Protein AF-A0A251VTK7-F1 (afdb_monomer_lite)

InterPro domains:
  IPR001280 Photosystem I PsaA/PsaB [PF00223] (1-66)
  IPR036408 Photosystem I PsaA/PsaB superfamily [G3DSA:1.20.1130.10] (1-76)
  IPR036408 Photosystem I PsaA/PsaB superfamily [SSF81558] (1-66)

Structure (mmCIF, N/CA/C/O backbone):
data_AF-A0A251VTK7-F1
#
_entry.id   AF-A0A251VTK7-F1
#
loop_
_atom_site.group_PDB
_atom_site.id
_atom_site.type_symbol
_atom_site.label_atom_id
_atom_site.label_alt_id
_atom_site.label_comp_id
_atom_site.label_asym_id
_atom_site.label_entity_id
_atom_site.label_seq_id
_atom_site.pdbx_PDB_ins_code
_atom_site.Cartn_x
_atom_site.Cartn_y
_atom_site.Cartn_z
_atom_site.occupancy
_atom_site.B_iso_or_equiv
_atom_site.auth_seq_id
_atom_site.auth_comp_id
_atom_site.auth_asym_id
_atom_site.auth_atom_id
_atom_site.pdbx_PDB_model_num
ATOM 1 N N . MET A 1 1 ? 18.110 -9.225 -11.285 1.00 92.12 1 MET A N 1
ATOM 2 C CA . MET A 1 1 ? 18.234 -9.172 -9.811 1.00 92.12 1 MET A CA 1
ATOM 3 C C . MET A 1 1 ? 17.524 -7.948 -9.230 1.00 92.12 1 MET A C 1
ATOM 5 O O . MET A 1 1 ? 16.564 -8.162 -8.508 1.00 92.12 1 MET A O 1
ATOM 9 N N . TYR A 1 2 ? 17.882 -6.715 -9.625 1.00 96.88 2 TYR A N 1
ATOM 10 C CA . TYR A 1 2 ? 17.230 -5.470 -9.166 1.00 96.88 2 TYR A CA 1
ATOM 11 C C . TYR A 1 2 ? 15.691 -5.519 -9.172 1.00 96.88 2 TYR A C 1
ATOM 13 O O . TYR A 1 2 ? 15.082 -5.442 -8.116 1.00 96.88 2 TYR A O 1
ATOM 21 N N . ASN A 1 3 ? 15.076 -5.760 -10.337 1.00 96.06 3 ASN A N 1
ATOM 22 C CA . ASN A 1 3 ? 13.616 -5.736 -10.487 1.00 96.06 3 ASN A CA 1
ATOM 23 C C . ASN A 1 3 ? 12.892 -6.690 -9.509 1.00 96.06 3 ASN A C 1
ATOM 25 O O . ASN A 1 3 ? 11.996 -6.283 -8.778 1.00 96.06 3 ASN A O 1
ATOM 29 N N . SER A 1 4 ? 13.352 -7.943 -9.423 1.00 96.50 4 SER A N 1
ATOM 30 C CA . SER A 1 4 ? 12.748 -8.950 -8.540 1.00 96.50 4 SER A CA 1
ATOM 31 C C . SER A 1 4 ? 12.844 -8.559 -7.059 1.00 96.50 4 SER A C 1
ATOM 33 O O . SER A 1 4 ? 11.839 -8.568 -6.352 1.00 96.50 4 SER A O 1
ATOM 35 N N . ILE A 1 5 ? 14.026 -8.135 -6.597 1.00 97.88 5 ILE A N 1
ATOM 36 C CA . ILE A 1 5 ? 14.216 -7.753 -5.190 1.00 97.88 5 ILE A CA 1
ATOM 37 C C . ILE A 1 5 ? 13.417 -6.488 -4.849 1.00 97.88 5 ILE A C 1
ATOM 39 O O . ILE A 1 5 ? 12.807 -6.429 -3.783 1.00 97.88 5 ILE A O 1
ATOM 43 N N . SER A 1 6 ? 13.358 -5.502 -5.748 1.00 96.94 6 SER A N 1
ATOM 44 C CA . SER A 1 6 ? 12.556 -4.291 -5.545 1.00 96.94 6 SER A CA 1
ATOM 45 C C . SER A 1 6 ? 11.080 -4.613 -5.313 1.00 96.94 6 SER A C 1
ATOM 47 O O . SER A 1 6 ? 10.491 -4.100 -4.364 1.00 96.94 6 SER A O 1
ATOM 49 N N . VAL A 1 7 ? 10.498 -5.509 -6.117 1.00 96.44 7 VAL A N 1
ATOM 50 C CA . VAL A 1 7 ? 9.091 -5.914 -5.963 1.00 96.44 7 VAL A CA 1
ATOM 51 C C . VAL A 1 7 ? 8.860 -6.646 -4.638 1.00 96.44 7 VAL A C 1
ATOM 53 O O . VAL A 1 7 ? 7.867 -6.379 -3.966 1.00 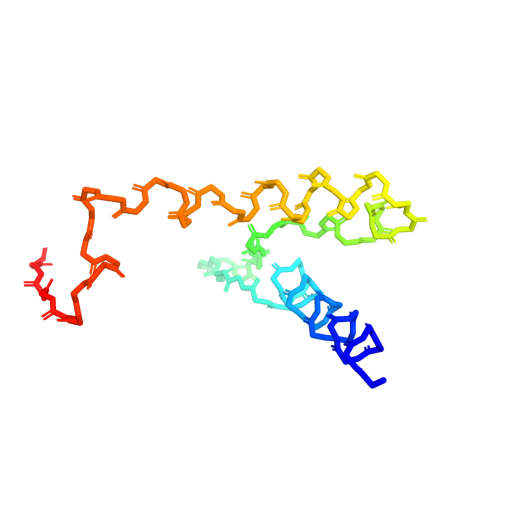96.44 7 VAL A O 1
ATOM 56 N N . VAL A 1 8 ? 9.789 -7.506 -4.210 1.00 97.94 8 VAL A N 1
ATOM 57 C CA . VAL A 1 8 ? 9.692 -8.201 -2.911 1.00 97.94 8 VAL A CA 1
ATOM 58 C C . VAL A 1 8 ? 9.716 -7.211 -1.744 1.00 97.94 8 VAL A C 1
ATOM 60 O O . VAL A 1 8 ? 8.906 -7.323 -0.823 1.00 97.94 8 VAL A O 1
ATOM 63 N N . ILE A 1 9 ? 10.601 -6.211 -1.786 1.00 97.88 9 ILE A N 1
ATOM 64 C CA . ILE A 1 9 ? 10.690 -5.188 -0.735 1.00 97.88 9 ILE A CA 1
ATOM 65 C C . ILE A 1 9 ? 9.433 -4.307 -0.721 1.00 97.88 9 ILE A C 1
ATOM 67 O O . ILE A 1 9 ? 8.908 -4.011 0.353 1.00 97.88 9 ILE A O 1
ATOM 71 N N . PHE A 1 10 ? 8.910 -3.917 -1.886 1.00 97.31 10 PHE A N 1
ATOM 72 C CA . PHE A 1 10 ? 7.665 -3.146 -1.975 1.00 97.31 10 PHE A CA 1
ATOM 73 C C . PHE A 1 10 ? 6.466 -3.929 -1.444 1.00 97.31 10 PHE A C 1
ATOM 75 O O . PHE A 1 10 ? 5.679 -3.389 -0.666 1.00 97.31 10 PHE A O 1
ATOM 82 N N . HIS A 1 11 ? 6.369 -5.213 -1.786 1.00 96.75 11 HIS A N 1
ATOM 83 C CA . HIS A 1 11 ? 5.355 -6.104 -1.237 1.00 96.75 11 HIS A CA 1
ATOM 84 C C . HIS A 1 11 ? 5.435 -6.193 0.287 1.00 96.75 11 HIS A C 1
ATOM 86 O O . HIS A 1 11 ? 4.421 -6.022 0.960 1.00 96.75 11 HIS A O 1
ATOM 92 N N . PHE A 1 12 ? 6.631 -6.415 0.840 1.00 97.81 12 PHE A N 1
ATOM 93 C CA . PHE A 1 12 ? 6.833 -6.450 2.288 1.00 97.81 12 PHE A CA 1
ATOM 94 C C . PHE A 1 12 ? 6.405 -5.136 2.954 1.00 97.81 12 PHE A C 1
ATOM 96 O O . PHE A 1 12 ? 5.600 -5.157 3.882 1.00 97.81 12 PHE A O 1
ATOM 103 N N . SER A 1 13 ? 6.886 -3.995 2.453 1.00 97.19 13 SER A N 1
ATOM 104 C CA . SER A 1 13 ? 6.580 -2.678 3.023 1.00 97.19 13 SER A CA 1
ATOM 105 C C . SER A 1 13 ? 5.076 -2.411 3.077 1.00 97.19 13 SER A C 1
ATOM 107 O O . SER A 1 13 ? 4.544 -2.035 4.124 1.00 97.19 13 SER A O 1
ATOM 109 N N . TRP A 1 14 ? 4.374 -2.645 1.965 1.00 96.69 14 TRP A N 1
ATOM 110 C CA . TRP A 1 14 ? 2.948 -2.355 1.899 1.00 96.69 14 TRP A CA 1
ATOM 111 C C . TRP A 1 14 ? 2.124 -3.332 2.738 1.00 96.69 14 TRP A C 1
ATOM 113 O O . TRP A 1 14 ? 1.276 -2.896 3.515 1.00 96.69 14 TRP A O 1
ATOM 123 N N . LYS A 1 15 ? 2.406 -4.639 2.660 1.00 96.56 15 LYS A N 1
ATOM 124 C CA . LYS A 1 15 ? 1.676 -5.651 3.436 1.00 96.56 15 LYS A CA 1
ATOM 125 C C . LYS A 1 15 ? 1.800 -5.411 4.940 1.00 96.56 15 LYS A C 1
ATOM 127 O O . LYS A 1 15 ? 0.806 -5.512 5.657 1.00 96.56 15 LYS A O 1
ATOM 132 N N . MET A 1 16 ? 2.995 -5.051 5.412 1.00 97.12 16 MET A N 1
ATOM 133 C CA . MET A 1 16 ? 3.216 -4.760 6.827 1.00 97.12 16 MET A CA 1
ATOM 134 C C . MET A 1 16 ? 2.465 -3.502 7.268 1.00 97.12 16 MET A C 1
ATOM 136 O O . MET A 1 16 ? 1.776 -3.547 8.276 1.00 97.12 16 MET A O 1
ATOM 140 N N . GLN A 1 17 ? 2.524 -2.401 6.516 1.00 94.19 17 GLN A N 1
ATOM 141 C CA . GLN A 1 17 ? 1.812 -1.166 6.880 1.00 94.19 17 GLN A CA 1
ATOM 142 C C . GLN A 1 17 ? 0.282 -1.282 6.783 1.00 94.19 17 GLN A C 1
ATOM 144 O O . GLN A 1 17 ? -0.436 -0.627 7.539 1.00 94.19 17 GLN A O 1
ATOM 149 N N . SER A 1 18 ? -0.217 -2.103 5.859 1.00 94.56 18 SER A N 1
ATOM 150 C CA . SER A 1 18 ? -1.654 -2.272 5.644 1.00 94.56 18 SER A CA 1
ATOM 151 C C . SER A 1 18 ? -2.310 -3.184 6.661 1.00 94.56 18 SER A C 1
ATOM 153 O O . SER A 1 18 ? -3.397 -2.857 7.127 1.00 94.56 18 SER A O 1
ATOM 155 N N . ASP A 1 19 ? -1.669 -4.308 6.988 1.00 93.94 19 ASP A N 1
ATOM 156 C CA . ASP A 1 19 ? -2.366 -5.423 7.639 1.00 93.94 19 ASP A CA 1
ATOM 157 C C . ASP A 1 19 ? -1.681 -5.902 8.928 1.00 93.94 19 ASP A C 1
ATOM 159 O O . ASP A 1 19 ? -2.183 -6.812 9.582 1.00 93.94 19 ASP A O 1
ATOM 163 N N . VAL A 1 20 ? -0.528 -5.334 9.307 1.00 92.56 20 VAL A N 1
ATOM 164 C CA . VAL A 1 20 ? 0.233 -5.794 10.485 1.00 92.56 20 VAL A CA 1
ATOM 165 C C . VAL A 1 20 ? 0.549 -4.650 11.440 1.00 92.56 20 VAL A C 1
ATOM 167 O O . VAL A 1 20 ? 0.167 -4.683 12.604 1.00 92.56 20 VAL A O 1
ATOM 170 N N . TRP A 1 21 ? 1.237 -3.621 10.963 1.00 94.25 21 TRP A N 1
ATOM 171 C CA . TRP A 1 21 ? 1.632 -2.469 11.758 1.00 94.25 21 TRP A CA 1
ATOM 172 C C . TRP A 1 21 ? 0.479 -1.483 11.912 1.00 94.25 21 TRP A C 1
ATOM 174 O O . TRP A 1 21 ? -0.280 -1.222 10.978 1.00 94.25 21 TRP A O 1
ATOM 184 N N . GLY A 1 22 ? 0.369 -0.922 13.109 1.00 91.56 22 GLY A N 1
ATOM 185 C CA . GLY A 1 22 ? -0.697 -0.018 13.503 1.00 91.56 22 GLY A CA 1
ATOM 186 C C . GLY A 1 22 ? -0.610 0.311 14.987 1.00 91.56 22 GLY A C 1
ATOM 187 O O . GLY A 1 22 ? 0.248 -0.212 15.700 1.00 91.56 22 GLY A O 1
ATOM 188 N N . SER A 1 23 ? -1.504 1.175 15.446 1.00 91.50 23 SER A N 1
ATOM 189 C CA . SER A 1 23 ? -1.721 1.426 16.872 1.00 91.50 23 SER A CA 1
ATOM 190 C C . SER A 1 23 ? -2.878 0.582 17.394 1.00 91.50 23 SER A C 1
ATOM 192 O O . SER A 1 23 ? -3.779 0.212 16.643 1.00 91.50 23 SER A O 1
ATOM 194 N N . ILE A 1 24 ? -2.856 0.296 18.690 1.00 91.31 24 ILE A N 1
ATOM 195 C CA . ILE A 1 24 ? -3.924 -0.415 19.393 1.00 91.31 24 ILE A CA 1
ATOM 196 C C . ILE A 1 24 ? -4.610 0.608 20.295 1.00 91.31 24 ILE A C 1
ATOM 198 O O . ILE A 1 24 ? -3.927 1.316 21.034 1.00 91.31 24 ILE A O 1
ATOM 202 N N . SER A 1 25 ? -5.934 0.725 20.206 1.00 90.81 25 SER A N 1
ATOM 203 C CA . SER A 1 25 ? -6.707 1.578 21.113 1.00 90.81 25 SER A CA 1
ATOM 204 C C . SER A 1 25 ? -6.879 0.927 22.489 1.00 90.81 25 SER A C 1
ATOM 206 O O . SER A 1 25 ? -6.729 -0.286 22.631 1.00 90.81 25 SER A O 1
ATOM 208 N N . ASP A 1 26 ? -7.292 1.705 23.492 1.00 88.38 26 ASP A N 1
ATOM 209 C CA . ASP A 1 26 ? -7.579 1.198 24.846 1.00 88.38 26 ASP A CA 1
ATOM 210 C C . ASP A 1 26 ? -8.683 0.119 24.872 1.00 88.38 26 ASP A C 1
ATOM 212 O O . ASP A 1 26 ? -8.798 -0.645 25.827 1.00 88.38 26 ASP A O 1
ATOM 216 N N . GLN A 1 27 ? -9.484 0.026 23.804 1.00 88.75 27 GLN A N 1
ATOM 217 C CA . GLN A 1 27 ? -10.513 -1.002 23.610 1.00 88.75 27 GLN A CA 1
ATOM 218 C C . GLN A 1 27 ? -10.007 -2.236 22.837 1.00 88.75 27 GLN A C 1
ATOM 220 O O . GLN A 1 27 ? -10.797 -3.110 22.489 1.00 88.75 27 GLN A O 1
ATOM 225 N N . GLY A 1 28 ? -8.706 -2.314 22.538 1.00 87.44 28 GLY A N 1
ATOM 226 C CA . GLY A 1 28 ? -8.086 -3.425 21.812 1.00 87.44 28 GLY A CA 1
ATOM 227 C C . GLY A 1 28 ? -8.305 -3.405 20.295 1.00 87.44 28 GLY A C 1
ATOM 228 O O . GLY A 1 28 ? -7.975 -4.379 19.622 1.00 87.44 28 GLY A O 1
ATOM 229 N N . VAL A 1 29 ? -8.848 -2.319 19.735 1.00 87.56 29 VAL A N 1
ATOM 230 C CA . VAL A 1 29 ? -9.061 -2.190 18.285 1.00 87.56 29 VAL A CA 1
ATOM 231 C C . VAL A 1 29 ? -7.752 -1.780 17.615 1.00 87.56 29 VAL A C 1
ATOM 233 O O . VAL A 1 29 ? -7.150 -0.772 17.988 1.00 87.56 29 VAL A O 1
ATOM 236 N N . VAL A 1 30 ? -7.320 -2.551 16.614 1.00 88.12 30 VAL A N 1
ATOM 237 C CA . VAL A 1 30 ? -6.119 -2.255 15.822 1.00 88.12 30 VAL A CA 1
ATOM 238 C C . VAL A 1 30 ? -6.469 -1.294 14.690 1.00 88.12 30 VAL A C 1
ATOM 240 O O . VAL A 1 30 ? -7.323 -1.585 13.854 1.00 88.12 30 VAL A O 1
ATOM 243 N N . THR A 1 31 ? -5.772 -0.165 14.624 1.00 90.62 31 THR A N 1
ATOM 244 C CA . THR A 1 31 ? -5.834 0.777 13.503 1.00 90.62 31 THR A CA 1
ATOM 245 C C . THR A 1 31 ? -4.530 0.713 12.718 1.00 90.62 31 THR A C 1
ATOM 247 O O . THR A 1 31 ? -3.509 1.265 13.139 1.00 90.62 31 THR A O 1
ATOM 250 N N . HIS A 1 32 ? -4.559 0.010 11.586 1.00 90.69 32 HIS A N 1
ATOM 251 C CA . HIS A 1 32 ? -3.409 -0.127 10.693 1.00 90.69 32 HIS A CA 1
ATOM 252 C C . HIS A 1 32 ? -3.031 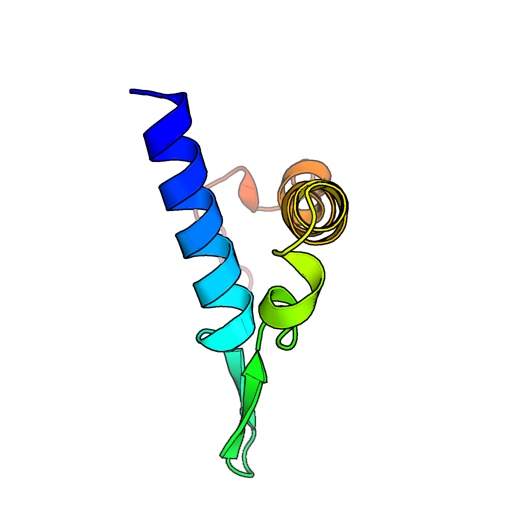1.193 10.012 1.00 90.69 32 HIS A C 1
ATOM 254 O O . HIS A 1 32 ? -3.902 2.016 9.731 1.00 90.69 32 HIS A O 1
ATOM 260 N N . ILE A 1 33 ? -1.745 1.363 9.682 1.00 88.81 33 ILE A N 1
ATOM 261 C CA . ILE A 1 33 ? -1.195 2.607 9.107 1.00 88.81 33 ILE A CA 1
ATOM 262 C C . ILE A 1 33 ? -1.925 3.002 7.816 1.00 88.81 33 ILE A C 1
ATOM 264 O O . ILE A 1 33 ? -2.238 4.175 7.626 1.00 88.81 33 ILE A O 1
ATOM 268 N N . THR A 1 34 ? -2.221 2.034 6.940 1.00 90.69 34 THR A N 1
ATOM 269 C CA . THR A 1 34 ? -2.972 2.277 5.691 1.00 90.69 34 THR A CA 1
ATOM 270 C C . THR A 1 34 ? -4.369 1.653 5.677 1.00 90.69 34 THR A C 1
ATOM 272 O O . THR A 1 34 ? -4.992 1.565 4.619 1.00 90.69 34 THR A O 1
ATOM 275 N N . GLY A 1 35 ? -4.879 1.2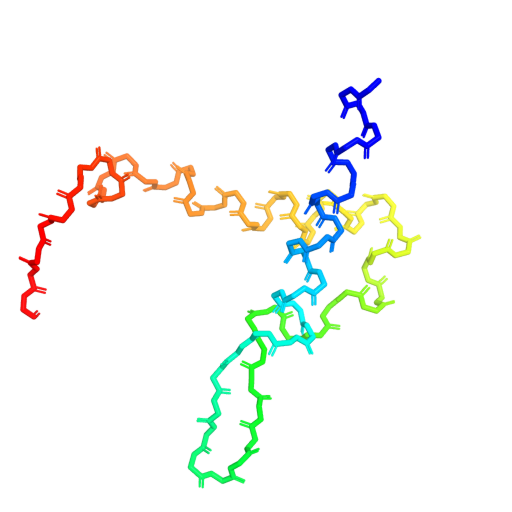30 6.840 1.00 89.56 35 GLY A N 1
ATOM 276 C CA . GLY A 1 35 ? -6.269 0.798 7.008 1.00 89.56 35 GLY A CA 1
ATOM 277 C C . GLY A 1 35 ? -6.698 -0.406 6.160 1.00 89.56 35 GLY A C 1
ATOM 278 O O . GLY A 1 35 ? -7.823 -0.416 5.670 1.00 89.56 35 GLY A O 1
ATOM 279 N N . GLY A 1 36 ? -5.832 -1.404 5.950 1.00 90.31 36 GLY A N 1
ATOM 280 C CA . GLY A 1 36 ? -6.213 -2.631 5.238 1.00 90.31 36 GLY A CA 1
ATOM 281 C C . GLY A 1 36 ? -6.363 -2.493 3.716 1.00 90.31 36 GLY A C 1
ATOM 282 O O . GLY A 1 36 ? -6.976 -3.346 3.072 1.00 90.31 36 GLY A O 1
ATOM 283 N N . ASN A 1 37 ? -5.830 -1.428 3.107 1.00 92.75 37 ASN A N 1
ATOM 284 C CA . ASN A 1 37 ? -5.989 -1.160 1.673 1.00 92.75 37 ASN A CA 1
ATOM 285 C C . ASN A 1 37 ? -5.281 -2.167 0.737 1.00 92.75 37 ASN A C 1
ATOM 287 O O . ASN A 1 37 ? -5.577 -2.207 -0.460 1.00 92.75 37 ASN A O 1
ATOM 291 N N . PHE A 1 38 ? -4.383 -3.012 1.251 1.00 93.75 38 PHE A N 1
ATOM 292 C CA . PHE A 1 38 ? -3.633 -3.983 0.451 1.00 93.75 38 PHE A CA 1
ATOM 293 C C . PHE A 1 38 ? -4.541 -4.990 -0.267 1.00 93.75 38 PHE A C 1
ATOM 295 O O . PHE A 1 38 ? -4.274 -5.324 -1.420 1.00 93.75 38 PHE A O 1
ATOM 302 N N . ALA A 1 39 ? -5.630 -5.445 0.359 1.00 94.00 39 ALA A N 1
ATOM 303 C CA . ALA A 1 39 ? -6.486 -6.501 -0.192 1.00 94.00 39 ALA A CA 1
ATOM 304 C C . ALA A 1 39 ? -7.115 -6.142 -1.551 1.00 94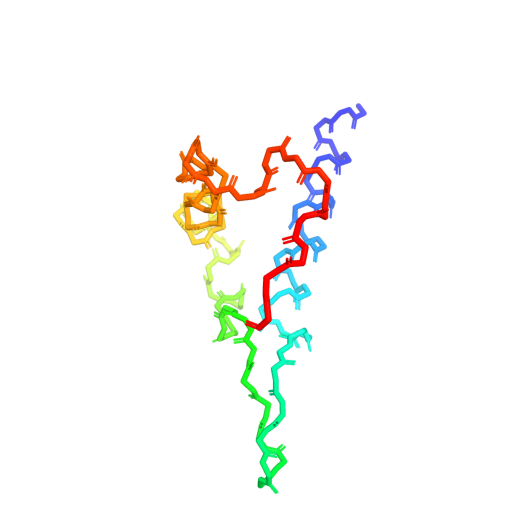.00 39 ALA A C 1
ATOM 306 O O . ALA A 1 39 ? -7.222 -6.999 -2.425 1.00 94.00 39 ALA A O 1
ATOM 307 N N . GLN A 1 40 ? -7.503 -4.878 -1.742 1.00 93.94 40 GLN A N 1
ATOM 308 C CA . GLN A 1 40 ? -8.192 -4.429 -2.954 1.00 93.94 40 GLN A CA 1
ATOM 309 C C . GLN A 1 40 ? -7.289 -3.627 -3.896 1.00 93.94 40 GLN A C 1
ATOM 311 O O . GLN A 1 40 ? -7.468 -3.686 -5.111 1.00 93.94 40 GLN A O 1
ATOM 316 N N . SER A 1 41 ? -6.296 -2.908 -3.370 1.00 94.00 41 SER A N 1
ATOM 317 C CA . SER A 1 41 ? -5.430 -2.070 -4.204 1.00 94.00 41 SER A CA 1
ATOM 318 C C . SER A 1 41 ? -4.243 -2.838 -4.793 1.00 94.00 41 SER A C 1
ATOM 320 O O . SER A 1 41 ? -3.843 -2.553 -5.921 1.00 94.00 41 SER A O 1
ATOM 322 N N . SER A 1 42 ? -3.698 -3.853 -4.109 1.00 93.56 42 SER A N 1
ATOM 323 C CA . SER A 1 42 ? -2.495 -4.567 -4.587 1.00 93.56 42 SER A CA 1
ATOM 324 C C . SER A 1 42 ? -2.729 -5.472 -5.807 1.00 93.56 42 SER A C 1
ATOM 326 O O . SER A 1 42 ? -1.773 -5.846 -6.487 1.00 93.56 42 SER A O 1
ATOM 328 N N . ILE A 1 43 ? -3.986 -5.787 -6.139 1.00 96.69 43 ILE A N 1
ATOM 329 C CA . ILE A 1 43 ? -4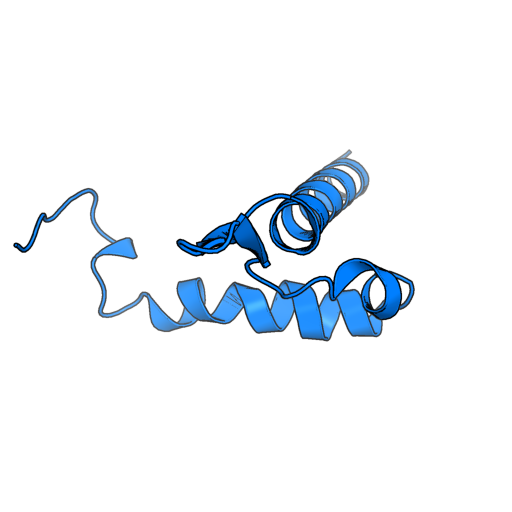.338 -6.623 -7.300 1.00 96.69 43 ILE A CA 1
ATOM 330 C C . ILE A 1 43 ? -4.287 -5.868 -8.639 1.00 96.69 43 ILE A C 1
ATOM 332 O O . ILE A 1 43 ? -4.399 -6.485 -9.696 1.00 96.69 43 ILE A O 1
ATOM 336 N N . THR A 1 44 ? -4.107 -4.541 -8.623 1.00 97.50 44 THR A N 1
ATOM 337 C CA . THR A 1 44 ? -3.990 -3.724 -9.842 1.00 97.50 44 THR A CA 1
ATOM 338 C C . THR A 1 44 ? -2.712 -2.893 -9.834 1.00 97.50 44 THR A C 1
ATOM 340 O O . THR A 1 44 ? -2.341 -2.322 -8.812 1.00 97.50 44 THR A O 1
ATOM 343 N N . ILE A 1 45 ? -2.059 -2.741 -10.992 1.00 97.25 45 ILE A N 1
ATOM 344 C CA . ILE A 1 45 ? -0.866 -1.880 -11.131 1.00 97.25 45 ILE A CA 1
ATOM 345 C C . ILE A 1 45 ? -1.171 -0.424 -10.750 1.00 97.25 45 ILE A C 1
ATOM 347 O O . ILE A 1 45 ? -0.339 0.250 -10.148 1.00 97.25 45 ILE A O 1
ATOM 351 N N . ASN A 1 46 ? -2.384 0.053 -11.041 1.00 97.06 46 ASN A N 1
ATOM 352 C CA . ASN A 1 46 ? -2.794 1.401 -10.657 1.00 97.06 46 ASN A CA 1
ATOM 353 C C . ASN A 1 46 ? -2.862 1.574 -9.128 1.00 97.06 46 ASN A C 1
ATOM 355 O O . ASN A 1 46 ? -2.475 2.619 -8.613 1.00 97.06 46 ASN A O 1
ATOM 359 N N . GLY A 1 47 ? -3.276 0.544 -8.385 1.00 96.25 47 GLY A N 1
ATOM 360 C CA . GLY A 1 47 ? -3.240 0.578 -6.923 1.00 96.25 47 GLY A CA 1
ATOM 361 C C . GLY A 1 47 ? -1.815 0.661 -6.369 1.00 96.25 47 GLY A C 1
ATOM 362 O O . GLY A 1 47 ? -1.569 1.454 -5.463 1.00 96.25 47 GLY A O 1
ATOM 363 N N . TRP A 1 48 ? -0.845 -0.044 -6.965 1.00 97.06 48 TRP A N 1
ATOM 364 C CA . TRP A 1 48 ? 0.578 0.116 -6.613 1.00 97.06 48 TRP A CA 1
ATOM 365 C C . TRP A 1 48 ? 1.094 1.538 -6.866 1.00 97.06 48 TRP A C 1
ATOM 367 O O . TRP A 1 48 ? 1.886 2.062 -6.081 1.00 97.06 48 TRP A O 1
ATOM 377 N N . LEU A 1 49 ? 0.645 2.188 -7.940 1.00 97.06 49 LEU A N 1
ATOM 378 C CA . LEU A 1 49 ? 1.046 3.559 -8.246 1.00 97.06 49 LEU A CA 1
ATOM 379 C C . LEU A 1 49 ? 0.409 4.573 -7.288 1.00 97.06 49 LEU A C 1
ATOM 381 O O . LEU A 1 49 ? 1.113 5.405 -6.722 1.00 97.06 49 LEU A O 1
ATOM 385 N N . ARG A 1 50 ? -0.912 4.514 -7.107 1.00 96.69 50 ARG A N 1
ATOM 386 C CA . ARG A 1 50 ? -1.673 5.507 -6.340 1.00 96.69 50 ARG A CA 1
ATOM 387 C C . ARG A 1 50 ? -1.525 5.317 -4.831 1.00 96.69 50 ARG A C 1
ATOM 389 O O . ARG A 1 50 ? -1.180 6.260 -4.122 1.00 96.69 50 ARG A O 1
ATOM 396 N N . ASP A 1 51 ? -1.822 4.120 -4.341 1.00 95.50 51 ASP A N 1
ATOM 397 C CA . ASP A 1 51 ? -2.029 3.887 -2.908 1.00 95.50 51 ASP A CA 1
ATOM 398 C C . ASP A 1 51 ? -0.735 3.511 -2.181 1.00 95.50 51 ASP A C 1
ATOM 400 O O . ASP A 1 51 ? -0.651 3.664 -0.963 1.00 95.50 51 ASP A O 1
ATOM 404 N N . PHE A 1 52 ? 0.283 3.064 -2.921 1.00 95.94 52 PHE A N 1
ATOM 405 C CA . PHE A 1 52 ? 1.608 2.780 -2.380 1.00 95.94 52 PHE A CA 1
ATOM 406 C C . PHE A 1 52 ? 2.627 3.855 -2.770 1.00 95.94 52 PHE A C 1
ATOM 408 O O . PHE A 1 52 ? 2.989 4.674 -1.927 1.00 95.94 52 PHE A O 1
ATOM 415 N N . LEU A 1 53 ? 3.069 3.904 -4.034 1.00 96.75 53 LEU A N 1
ATOM 416 C CA . LEU A 1 53 ? 4.175 4.783 -4.441 1.00 96.75 53 LEU A CA 1
ATOM 417 C C . LEU A 1 53 ? 3.852 6.266 -4.231 1.00 96.75 53 LEU A C 1
ATOM 419 O O . LEU A 1 53 ? 4.631 6.982 -3.610 1.00 96.75 53 LEU A O 1
ATOM 423 N N . TRP A 1 54 ? 2.702 6.730 -4.720 1.00 95.81 54 TRP A N 1
ATOM 424 C CA . TRP A 1 54 ? 2.315 8.134 -4.617 1.00 95.81 54 TRP A CA 1
ATOM 425 C C . TRP A 1 54 ? 1.973 8.537 -3.179 1.00 95.81 54 TRP A C 1
ATOM 427 O O . TRP A 1 54 ? 2.521 9.511 -2.663 1.00 95.81 54 TRP A O 1
ATOM 437 N N . ALA A 1 55 ? 1.103 7.778 -2.506 1.00 94.44 55 ALA A N 1
ATOM 438 C CA . ALA A 1 55 ? 0.670 8.102 -1.148 1.00 94.44 55 ALA A CA 1
ATOM 439 C C . ALA A 1 55 ? 1.834 8.098 -0.137 1.00 94.44 55 ALA A C 1
ATOM 441 O O . ALA A 1 55 ? 1.967 9.036 0.657 1.00 94.44 55 ALA A O 1
ATOM 442 N N . GLN A 1 56 ? 2.715 7.090 -0.183 1.00 93.38 56 GLN A N 1
ATOM 443 C CA . GLN A 1 56 ? 3.814 6.956 0.783 1.00 93.38 56 GLN A CA 1
ATOM 444 C C . GLN A 1 56 ? 5.021 7.852 0.461 1.00 93.38 56 GLN A C 1
ATOM 446 O O . GLN A 1 56 ? 5.788 8.186 1.363 1.00 93.38 56 GLN A O 1
ATOM 451 N N . ALA A 1 57 ? 5.172 8.331 -0.780 1.00 93.69 57 ALA A N 1
ATOM 452 C CA . ALA A 1 57 ? 6.224 9.291 -1.127 1.00 93.69 57 ALA A CA 1
ATOM 453 C C . ALA A 1 57 ? 6.002 10.696 -0.530 1.00 93.69 57 ALA A C 1
ATOM 455 O O . ALA A 1 57 ? 6.927 11.511 -0.497 1.00 93.69 57 ALA A O 1
ATOM 456 N N . SER A 1 58 ? 4.800 10.997 -0.029 1.00 90.75 58 SER A N 1
ATOM 457 C CA . SER A 1 58 ? 4.461 12.307 0.546 1.00 90.75 58 SER A CA 1
ATOM 458 C C . SER A 1 58 ? 5.427 12.747 1.654 1.00 90.75 58 SER A C 1
ATOM 460 O O . SER A 1 58 ? 5.897 13.886 1.645 1.00 90.75 58 SER A O 1
ATOM 462 N N . GLN A 1 59 ? 5.799 11.830 2.549 1.00 87.62 59 GLN A N 1
ATOM 463 C CA . GLN A 1 59 ? 6.711 12.096 3.665 1.00 87.62 59 GLN A CA 1
ATOM 464 C C . GLN A 1 59 ? 8.114 12.493 3.191 1.00 87.62 59 GLN A C 1
ATOM 466 O O . GLN A 1 59 ? 8.721 13.406 3.751 1.00 87.62 59 GLN A O 1
ATOM 471 N N . VAL A 1 60 ? 8.634 11.838 2.144 1.00 90.88 60 VAL A N 1
ATOM 472 C CA . VAL A 1 60 ? 9.973 12.142 1.620 1.00 90.88 60 VAL A CA 1
ATOM 473 C C . VAL A 1 60 ? 9.975 13.430 0.801 1.00 90.88 60 VAL A C 1
ATOM 475 O O . VAL A 1 60 ? 10.886 14.241 0.955 1.00 90.88 60 VAL A O 1
ATOM 478 N N . ILE A 1 61 ? 8.941 13.684 -0.003 1.00 91.12 61 ILE A N 1
ATOM 479 C CA . ILE A 1 61 ? 8.845 14.905 -0.819 1.00 91.12 61 ILE A CA 1
ATOM 480 C C . ILE A 1 61 ? 8.718 16.148 0.068 1.00 91.12 61 ILE A C 1
ATOM 482 O O . ILE A 1 61 ? 9.325 17.177 -0.216 1.00 91.12 61 ILE A O 1
ATOM 486 N N . GLN A 1 62 ? 7.974 16.061 1.169 1.00 89.69 62 GLN A N 1
ATOM 487 C CA . GLN A 1 62 ? 7.756 17.190 2.081 1.00 89.69 62 GLN A CA 1
ATOM 488 C C . GLN A 1 62 ? 8.870 17.345 3.133 1.00 89.69 62 GLN A C 1
ATOM 490 O O . GLN A 1 62 ? 8.823 18.248 3.968 1.00 89.69 62 GLN A O 1
ATOM 495 N N . SER A 1 63 ? 9.911 16.507 3.084 1.00 89.19 63 SER A N 1
ATOM 496 C CA . SER A 1 63 ? 10.961 16.464 4.109 1.00 89.19 63 SER A CA 1
ATOM 497 C C . SER A 1 63 ? 11.926 17.659 4.112 1.00 89.19 63 SER A C 1
ATOM 499 O O . SER A 1 63 ? 12.652 17.840 5.088 1.00 89.19 63 SER A O 1
ATOM 501 N N . TYR A 1 64 ? 11.939 18.502 3.070 1.00 78.50 64 TYR A N 1
ATOM 502 C CA . TYR A 1 64 ? 12.942 19.566 2.890 1.00 78.50 64 TYR A CA 1
ATOM 503 C C . TYR A 1 64 ? 13.035 20.584 4.043 1.00 78.50 64 TYR A C 1
ATOM 505 O O . TYR A 1 64 ? 14.103 21.167 4.227 1.00 78.50 64 TYR A O 1
ATOM 513 N N . GLY A 1 65 ? 11.959 20.778 4.815 1.00 78.50 65 GLY A N 1
ATOM 514 C CA . GLY A 1 65 ? 11.907 21.683 5.973 1.00 78.50 65 GLY A CA 1
ATOM 515 C C . GLY A 1 65 ? 11.870 21.002 7.350 1.00 78.50 65 GLY A C 1
ATOM 516 O O . GLY A 1 65 ? 11.706 21.697 8.348 1.00 78.50 65 GLY A O 1
ATOM 517 N N . TRP A 1 66 ? 11.994 19.669 7.426 1.00 65.31 66 TRP A N 1
ATOM 518 C CA . TRP A 1 66 ? 11.801 18.878 8.653 1.00 65.31 66 TRP A CA 1
ATOM 519 C C . TRP A 1 66 ? 13.069 18.104 9.060 1.00 65.31 66 TRP A C 1
ATOM 521 O O . TRP A 1 66 ? 13.971 17.881 8.252 1.00 65.31 66 TRP A O 1
ATOM 531 N N . SER A 1 67 ? 13.133 17.652 10.325 1.00 60.88 67 SER A N 1
ATOM 532 C CA . SER A 1 67 ? 14.282 16.916 10.905 1.00 60.88 67 SER A CA 1
ATOM 533 C C . SER A 1 67 ? 14.640 15.611 10.180 1.00 60.88 67 SER A C 1
ATOM 535 O O . SER A 1 67 ? 15.674 15.023 10.475 1.00 60.88 67 SER A O 1
ATOM 537 N N . SER A 1 68 ? 13.847 15.148 9.215 1.00 58.91 68 SER A N 1
ATOM 538 C CA . SER A 1 68 ? 14.132 13.947 8.421 1.00 58.91 68 SER A CA 1
ATOM 539 C C . SER A 1 68 ? 15.440 14.034 7.611 1.00 58.91 68 SER A C 1
ATOM 541 O O . SER A 1 68 ? 15.895 13.024 7.082 1.00 58.91 68 SER A O 1
ATOM 543 N N . ARG A 1 69 ? 16.061 15.222 7.523 1.00 52.69 69 ARG A N 1
ATOM 544 C CA . ARG A 1 69 ? 17.362 15.460 6.873 1.00 52.69 69 ARG A CA 1
ATOM 545 C C . ARG A 1 69 ? 18.576 15.345 7.803 1.00 52.69 69 ARG A C 1
ATOM 547 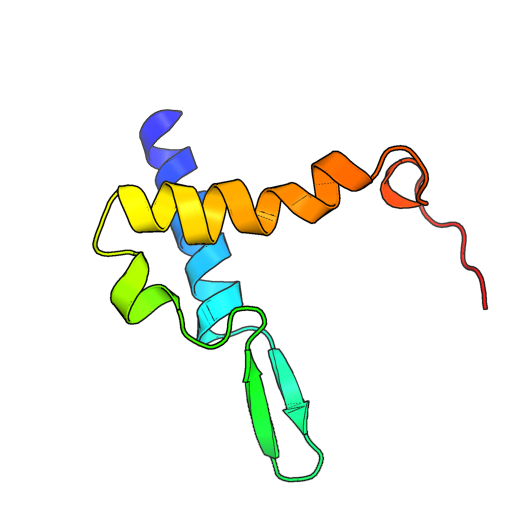O O . ARG A 1 69 ? 19.693 15.197 7.315 1.00 52.69 69 ARG A O 1
ATOM 554 N N . THR A 1 70 ? 18.385 15.415 9.116 1.00 45.94 70 THR A N 1
ATOM 555 C CA . THR A 1 70 ? 19.468 15.476 10.107 1.00 45.94 70 THR A CA 1
ATOM 556 C C . THR A 1 70 ? 19.129 14.550 11.263 1.00 45.94 70 THR A C 1
ATOM 558 O O . THR A 1 70 ? 18.122 14.733 11.943 1.00 45.94 70 THR A O 1
ATOM 561 N N . GLY A 1 71 ? 19.960 13.526 11.478 1.00 50.34 71 GLY A N 1
ATOM 562 C CA . GLY A 1 71 ? 19.790 12.588 12.585 1.00 50.34 71 GLY A CA 1
ATOM 563 C C . GLY A 1 71 ? 19.510 13.315 13.903 1.00 50.34 71 GLY A C 1
ATOM 564 O O . GLY A 1 71 ? 20.223 14.251 14.243 1.00 50.34 71 GLY A O 1
ATOM 565 N N . LYS A 1 72 ? 18.449 12.880 14.599 1.00 48.84 72 LYS A N 1
ATOM 566 C CA . LYS A 1 72 ? 18.044 13.280 15.958 1.00 48.84 72 LYS A CA 1
ATOM 567 C C . LYS A 1 72 ? 18.317 14.751 16.310 1.00 48.84 72 LYS A C 1
ATOM 569 O O . LYS A 1 72 ? 19.329 15.068 16.927 1.00 48.84 72 LYS A O 1
ATOM 574 N N . VAL A 1 73 ? 17.322 15.612 16.121 1.00 41.78 73 VAL A N 1
ATOM 575 C CA . VAL A 1 73 ? 17.099 16.694 17.088 1.00 41.78 73 VAL A CA 1
ATOM 576 C C . VAL A 1 73 ? 15.798 16.386 17.810 1.00 41.78 73 VAL A C 1
ATOM 578 O O . VAL A 1 73 ? 14.711 16.640 17.301 1.00 41.78 73 VAL A O 1
ATOM 581 N N . LEU A 1 74 ? 15.942 15.783 18.994 1.00 46.31 74 LEU A N 1
ATOM 582 C CA . LEU A 1 74 ? 14.917 15.786 20.032 1.00 46.31 74 LEU A CA 1
ATOM 583 C C . LEU A 1 74 ? 14.394 17.220 20.170 1.00 46.31 74 LEU A C 1
ATOM 585 O O . LEU A 1 74 ? 15.161 18.132 20.483 1.00 46.31 74 LEU A O 1
ATOM 589 N N . ARG A 1 75 ? 13.099 17.419 19.942 1.00 39.94 75 ARG A N 1
ATOM 590 C CA . ARG A 1 75 ? 12.367 18.522 20.555 1.00 39.94 75 ARG A CA 1
ATOM 591 C C . ARG A 1 75 ? 11.209 17.907 21.328 1.00 39.94 75 ARG A C 1
ATOM 593 O O . ARG A 1 75 ? 10.569 16.991 20.821 1.00 39.94 75 ARG A O 1
ATOM 600 N N . PHE A 1 76 ? 11.137 18.375 22.569 1.00 50.94 76 PHE A N 1
ATOM 601 C CA . PHE A 1 76 ? 10.304 17.978 23.700 1.00 50.94 76 PHE A CA 1
ATOM 602 C C . PHE A 1 76 ? 8.861 17.624 23.353 1.00 50.94 76 PHE A C 1
ATOM 604 O O . PHE A 1 76 ? 8.291 18.307 22.473 1.00 50.94 76 PHE A O 1
#

pLDDT: mean 87.17, std 15.59, range [39.94, 97.94]

Radius of gyration: 15.25 Å; chains: 1; bounding box: 30×31×36 Å

Organism: Helianthus annuus (NCBI:txid4232)

Sequence (76 aa):
MYNSISVVIFHFSWKMQSDVWGSISDQGVVTHITGGNFAQSSITINGWLRDFLWAQASQVIQSYGWSSRTGKVLRF

Secondary structure (DSSP, 8-state):
-HHHHHHHHHHHHHHHHHHT-EEE-TTS-EEETTTTTHHHHTTSHHHIIIIIIIHHHHHHHGGGGSGGGSS-----

Foldseek 3Di:
DVVVVVVVVLVVVCCCQQPNDADADPVRDGQGNLPNLCVPLVVDPVSCVPSRVVVVCPCVVPCPPDCPVPPDDDDD